Protein AF-A0AAW5Z809-F1 (afdb_monomer)

Solvent-accessible surface area (backbone atoms only — not comparable to full-atom values): 4563 Å² total; per-residue (Å²): 116,69,74,60,56,51,53,54,51,54,52,51,47,51,61,66,73,50,73,82,63,59,62,65,58,23,50,52,41,29,53,54,20,50,52,46,29,52,53,29,53,63,61,38,71,82,52,88,48,70,72,56,39,54,52,32,50,54,53,29,55,48,20,52,33,47,25,26,43,20,46,25,58,76,68,36,64,66,32,39,54,52,27,72,72,105

Sequence (86 aa):
ASMVKVGVYIFARAIIDGGNIPHVIGGVGMVMALVTILYGFLMYLPQQDMKRLLAWSTITQLGWMFFGLSLSIFGSRLALEGSIAY

Structure (mmCIF, N/CA/C/O backbone):
data_AF-A0AAW5Z809-F1
#
_entry.id   AF-A0AAW5Z809-F1
#
loop_
_atom_site.group_PDB
_atom_site.id
_atom_site.type_symbol
_atom_site.label_atom_id
_atom_site.label_alt_id
_atom_site.label_comp_id
_atom_site.label_asym_id
_atom_site.label_entity_id
_atom_site.label_seq_id
_atom_site.pdbx_PDB_ins_code
_atom_site.Cartn_x
_atom_site.Cartn_y
_atom_site.Cartn_z
_atom_site.occupancy
_atom_site.B_iso_or_equiv
_atom_site.auth_seq_id
_atom_site.auth_comp_id
_atom_site.auth_asym_id
_atom_site.auth_atom_id
_atom_site.pdbx_PDB_model_num
ATOM 1 N N . ALA A 1 1 ? 5.193 -1.899 16.225 1.00 56.81 1 ALA A N 1
ATOM 2 C CA . ALA A 1 1 ? 5.609 -1.143 15.021 1.00 56.81 1 ALA A CA 1
ATOM 3 C C . ALA A 1 1 ? 6.709 -1.844 14.208 1.00 56.81 1 ALA A C 1
ATOM 5 O O . ALA A 1 1 ? 6.708 -1.720 12.992 1.00 56.81 1 ALA A O 1
ATOM 6 N N . SER A 1 2 ? 7.625 -2.596 14.833 1.00 68.00 2 SER A N 1
ATOM 7 C CA . SER A 1 2 ? 8.800 -3.190 14.165 1.00 68.00 2 SER A CA 1
ATOM 8 C C . SER A 1 2 ? 8.458 -4.256 13.116 1.00 68.00 2 SER A C 1
ATOM 10 O O . SER A 1 2 ? 8.976 -4.213 12.009 1.00 68.00 2 SER A O 1
ATOM 12 N N . MET A 1 3 ? 7.529 -5.165 13.428 1.00 77.25 3 MET A N 1
ATOM 13 C CA . MET A 1 3 ? 7.132 -6.265 12.532 1.00 77.25 3 MET A CA 1
ATOM 14 C C . MET A 1 3 ? 6.536 -5.772 11.204 1.00 77.25 3 MET A C 1
ATOM 16 O O . MET A 1 3 ? 6.736 -6.365 10.152 1.00 77.25 3 MET A O 1
ATOM 20 N N . VAL A 1 4 ? 5.841 -4.641 11.262 1.00 79.56 4 VAL A N 1
ATOM 21 C CA . VAL A 1 4 ? 5.119 -4.049 10.141 1.00 79.56 4 VAL A CA 1
ATOM 22 C C . VAL A 1 4 ? 6.071 -3.392 9.132 1.00 79.56 4 VAL A C 1
ATOM 24 O O . VAL A 1 4 ? 5.976 -3.645 7.933 1.00 79.56 4 VAL A O 1
ATOM 27 N N . LYS A 1 5 ? 7.042 -2.602 9.614 1.00 79.69 5 LYS A N 1
ATOM 28 C CA . LYS A 1 5 ? 8.041 -1.937 8.757 1.00 79.69 5 LYS A CA 1
ATOM 29 C C . LYS A 1 5 ? 8.955 -2.934 8.045 1.00 79.69 5 LYS A C 1
ATOM 31 O O . LYS A 1 5 ? 9.349 -2.703 6.908 1.00 79.69 5 LYS A O 1
ATOM 36 N N . VAL A 1 6 ? 9.250 -4.063 8.694 1.00 83.88 6 VAL A N 1
ATOM 37 C CA . VAL A 1 6 ? 10.026 -5.154 8.088 1.00 83.88 6 VAL A CA 1
ATOM 38 C C . VAL A 1 6 ? 9.299 -5.741 6.874 1.00 83.88 6 VAL A C 1
ATOM 40 O O . VAL A 1 6 ? 9.937 -5.968 5.851 1.00 83.88 6 VAL A O 1
ATOM 43 N N . GLY A 1 7 ? 7.975 -5.922 6.941 1.00 83.00 7 GLY A N 1
ATOM 44 C CA . GLY A 1 7 ? 7.187 -6.418 5.806 1.00 83.00 7 GLY A CA 1
ATOM 45 C C . GLY A 1 7 ? 7.255 -5.497 4.583 1.00 83.00 7 GLY A C 1
ATOM 46 O O . GLY A 1 7 ? 7.529 -5.960 3.478 1.00 83.00 7 GLY A O 1
ATOM 47 N N . VAL A 1 8 ? 7.084 -4.188 4.795 1.00 85.31 8 VAL A N 1
ATOM 48 C CA . VAL A 1 8 ? 7.182 -3.172 3.730 1.00 85.31 8 VAL A CA 1
ATOM 49 C C . VAL A 1 8 ? 8.594 -3.131 3.138 1.00 85.31 8 VAL A C 1
ATOM 51 O O . VAL A 1 8 ? 8.749 -3.108 1.919 1.00 85.31 8 VAL A O 1
ATOM 54 N N . TYR A 1 9 ? 9.630 -3.203 3.979 1.00 85.38 9 TYR A N 1
ATOM 55 C CA . TYR A 1 9 ? 11.023 -3.221 3.529 1.00 85.38 9 TYR A CA 1
ATOM 56 C C . TYR A 1 9 ? 11.354 -4.445 2.664 1.00 85.38 9 TYR A C 1
ATOM 58 O O . TYR A 1 9 ? 11.974 -4.298 1.612 1.00 85.38 9 TYR A O 1
ATOM 66 N N . ILE A 1 10 ? 10.927 -5.647 3.072 1.00 85.88 10 ILE A N 1
ATOM 67 C CA . ILE A 1 10 ? 11.157 -6.875 2.293 1.00 85.88 10 ILE A CA 1
ATOM 68 C C . ILE A 1 10 ? 10.471 -6.771 0.927 1.00 85.88 10 ILE A C 1
ATOM 70 O O . ILE A 1 10 ? 11.065 -7.139 -0.084 1.00 85.88 10 ILE A O 1
ATOM 74 N N . PHE A 1 11 ? 9.254 -6.225 0.884 1.00 84.31 11 PHE A N 1
ATOM 75 C CA . PHE A 1 11 ? 8.524 -6.035 -0.366 1.00 84.31 11 PHE A CA 1
ATOM 76 C C . PHE A 1 11 ? 9.208 -5.016 -1.287 1.00 84.31 11 PHE A C 1
ATOM 78 O O . PHE A 1 11 ? 9.420 -5.292 -2.465 1.00 84.31 11 PHE A O 1
ATOM 85 N N . ALA A 1 12 ? 9.629 -3.871 -0.742 1.00 84.06 12 ALA A N 1
ATOM 86 C CA . ALA A 1 12 ? 10.379 -2.859 -1.484 1.00 84.06 12 ALA A CA 1
ATOM 87 C C . ALA A 1 12 ? 11.690 -3.426 -2.046 1.00 84.06 12 ALA A C 1
ATOM 89 O O . ALA A 1 12 ? 12.024 -3.205 -3.209 1.00 84.06 12 ALA A O 1
ATOM 90 N N . ARG A 1 13 ? 12.411 -4.214 -1.244 1.00 83.88 13 ARG A N 1
ATOM 91 C CA . ARG A 1 13 ? 13.647 -4.868 -1.675 1.00 83.88 13 ARG A CA 1
ATOM 92 C C . A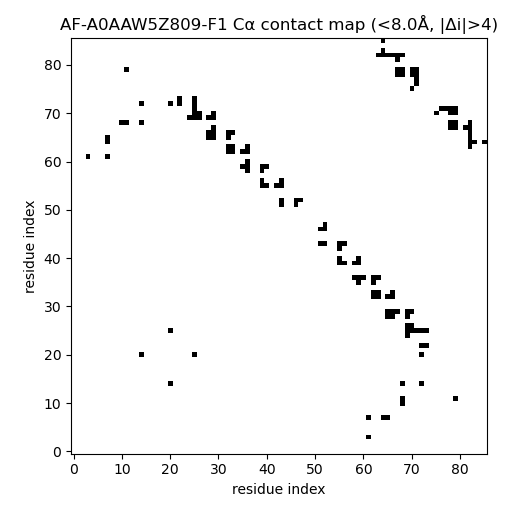RG A 1 13 ? 13.404 -5.894 -2.779 1.00 83.88 13 ARG A C 1
ATOM 94 O O . ARG A 1 13 ? 14.161 -5.914 -3.737 1.00 83.88 13 ARG A O 1
ATOM 101 N N . ALA A 1 14 ? 12.340 -6.690 -2.687 1.00 83.56 14 ALA A N 1
ATOM 102 C CA . ALA A 1 14 ? 11.968 -7.626 -3.746 1.00 83.56 14 ALA A CA 1
ATOM 103 C C . ALA A 1 14 ? 11.664 -6.907 -5.071 1.00 83.56 14 ALA A C 1
ATOM 105 O O . ALA A 1 14 ? 11.973 -7.434 -6.137 1.00 83.56 14 ALA A O 1
ATOM 106 N N . ILE A 1 15 ? 11.108 -5.691 -5.009 1.00 81.38 15 ILE A N 1
ATOM 107 C CA . ILE A 1 15 ? 10.872 -4.869 -6.199 1.00 81.38 15 ILE A CA 1
ATOM 108 C C . ILE A 1 15 ? 12.189 -4.355 -6.803 1.00 81.38 15 ILE A C 1
ATOM 110 O O . ILE A 1 15 ? 12.367 -4.372 -8.018 1.00 81.38 15 ILE A O 1
ATOM 114 N N . ILE A 1 16 ? 13.127 -3.921 -5.962 1.00 80.50 16 ILE A N 1
ATOM 115 C CA . ILE A 1 16 ? 14.427 -3.399 -6.409 1.00 80.50 16 ILE A CA 1
ATOM 116 C C . ILE A 1 16 ? 15.311 -4.521 -6.979 1.00 80.50 16 ILE A C 1
ATOM 118 O O . ILE A 1 16 ? 15.876 -4.363 -8.059 1.00 80.50 16 ILE A O 1
ATOM 122 N N . ASP A 1 17 ? 15.397 -5.659 -6.286 1.00 81.56 17 ASP A N 1
ATOM 123 C CA . ASP A 1 17 ? 16.221 -6.809 -6.691 1.00 81.56 17 ASP A CA 1
ATOM 124 C C . ASP A 1 17 ? 15.579 -7.599 -7.854 1.00 81.56 17 ASP A C 1
ATOM 126 O O . ASP A 1 17 ? 16.271 -8.302 -8.589 1.00 81.56 17 ASP A O 1
ATOM 130 N N . GLY A 1 18 ? 14.259 -7.481 -8.048 1.00 70.88 18 GLY A N 1
ATOM 131 C CA . GLY A 1 18 ? 13.498 -8.222 -9.059 1.00 70.88 18 GLY A CA 1
ATOM 132 C C . GLY A 1 18 ? 13.778 -7.821 -10.512 1.00 70.88 18 GLY A C 1
ATOM 133 O O . GLY A 1 18 ? 13.479 -8.597 -11.419 1.00 70.88 18 GLY A O 1
ATOM 134 N N . GLY A 1 19 ? 14.369 -6.646 -10.755 1.00 69.19 19 GLY A N 1
ATOM 135 C CA . GLY A 1 19 ? 14.814 -6.191 -12.078 1.00 69.19 19 GLY A CA 1
ATOM 136 C C . GLY A 1 19 ? 13.683 -5.985 -13.095 1.00 69.19 19 GLY A C 1
ATOM 137 O O . GLY A 1 19 ? 13.250 -4.860 -13.321 1.00 69.19 19 GLY A O 1
ATOM 138 N N . ASN A 1 20 ? 13.215 -7.062 -13.733 1.00 67.25 20 ASN A N 1
ATOM 139 C CA . ASN A 1 20 ? 12.160 -7.032 -14.750 1.00 67.25 20 ASN A CA 1
ATOM 140 C C . ASN A 1 20 ? 10.881 -7.684 -14.2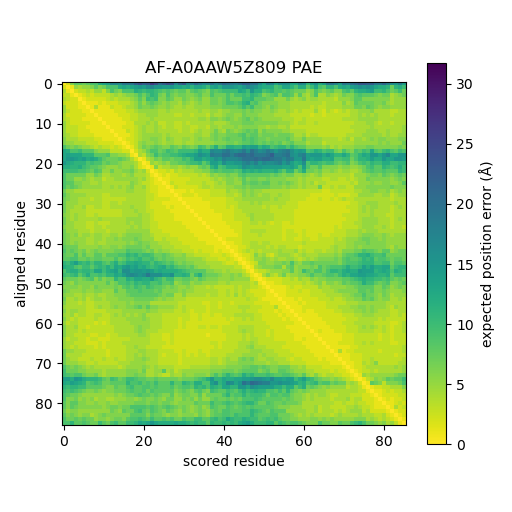17 1.00 67.25 20 ASN A C 1
ATOM 142 O O . ASN A 1 20 ? 10.567 -8.840 -14.507 1.00 67.25 20 ASN A O 1
ATOM 146 N N . ILE A 1 21 ? 10.160 -6.943 -13.385 1.00 72.69 21 ILE A N 1
ATOM 147 C CA . ILE A 1 21 ? 8.920 -7.416 -12.780 1.00 72.69 21 ILE A CA 1
ATOM 148 C C . ILE A 1 21 ? 7.793 -7.191 -13.793 1.00 72.69 21 ILE A C 1
ATOM 150 O O . ILE A 1 21 ? 7.598 -6.060 -14.244 1.00 72.69 21 ILE A O 1
ATOM 154 N N . PRO A 1 22 ? 7.024 -8.230 -14.160 1.00 78.38 22 PRO A N 1
ATOM 155 C CA . PRO A 1 22 ? 5.880 -8.067 -15.041 1.00 78.38 22 PRO A CA 1
ATOM 156 C C . PRO A 1 22 ? 4.921 -6.999 -14.511 1.00 78.38 22 PRO A C 1
ATOM 158 O O . PRO A 1 22 ? 4.514 -7.036 -13.349 1.00 78.38 22 PRO A O 1
ATOM 161 N N . HIS A 1 23 ? 4.480 -6.102 -15.395 1.00 78.75 23 HIS A N 1
ATOM 162 C CA . HIS A 1 23 ? 3.534 -5.028 -15.066 1.00 78.75 23 HIS A CA 1
ATOM 163 C C . HIS A 1 23 ? 2.222 -5.569 -14.469 1.00 78.75 23 HIS A C 1
ATOM 165 O O . HIS A 1 23 ? 1.554 -4.893 -13.692 1.00 78.75 23 HIS A O 1
ATOM 171 N N . VAL A 1 24 ? 1.880 -6.825 -14.781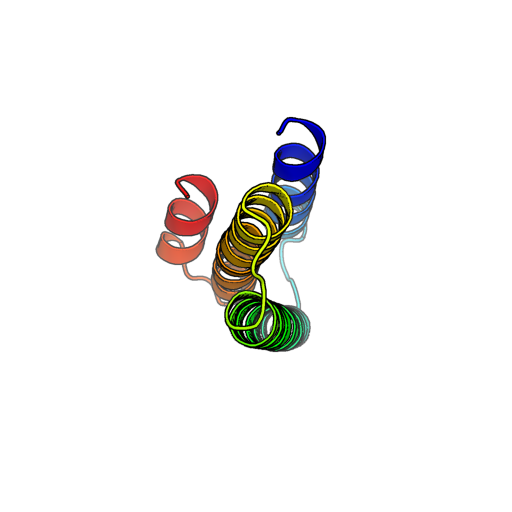 1.00 83.75 24 VAL A N 1
ATOM 172 C CA . VAL A 1 24 ? 0.742 -7.554 -14.205 1.00 83.75 24 VAL A CA 1
ATOM 173 C C . VAL A 1 24 ? 0.857 -7.670 -12.682 1.00 83.75 24 VAL A C 1
ATOM 175 O O . VAL A 1 24 ? -0.137 -7.483 -11.988 1.00 83.75 24 VAL A O 1
ATOM 178 N N . ILE A 1 25 ? 2.055 -7.915 -12.143 1.00 83.19 25 ILE A N 1
ATOM 179 C CA . ILE A 1 25 ? 2.279 -8.021 -10.692 1.00 83.19 25 ILE A CA 1
ATOM 180 C C . ILE A 1 25 ? 2.058 -6.660 -10.027 1.00 83.19 25 ILE A C 1
ATOM 182 O O . ILE A 1 25 ? 1.395 -6.587 -8.994 1.00 83.19 25 ILE A O 1
ATOM 186 N N . GLY A 1 26 ? 2.535 -5.580 -10.657 1.00 82.94 26 GLY A N 1
ATOM 187 C CA . GLY A 1 26 ? 2.272 -4.212 -10.208 1.00 82.94 26 GLY A CA 1
ATOM 188 C C . GLY A 1 26 ? 0.784 -3.861 -10.225 1.00 82.94 26 GLY A C 1
ATOM 189 O O . GLY A 1 26 ? 0.284 -3.266 -9.271 1.00 82.94 26 GLY A O 1
ATOM 190 N N . GLY A 1 27 ? 0.052 -4.289 -11.256 1.00 85.12 27 GLY A N 1
ATOM 191 C CA . GLY A 1 27 ? -1.397 -4.097 -11.348 1.00 85.12 27 GLY A CA 1
ATOM 192 C C . GLY A 1 27 ? -2.166 -4.862 -10.270 1.00 85.12 27 GLY A C 1
ATOM 193 O O . GLY A 1 27 ? -3.001 -4.284 -9.577 1.00 85.12 27 GLY A O 1
ATOM 194 N N . VAL A 1 28 ? -1.850 -6.144 -10.071 1.00 89.00 28 VAL A N 1
ATOM 195 C CA . VAL A 1 28 ? -2.489 -6.974 -9.036 1.00 89.00 28 VAL A CA 1
ATOM 196 C C . VAL A 1 28 ? -2.189 -6.431 -7.639 1.00 89.00 28 VAL A C 1
ATOM 198 O O . VAL A 1 28 ? -3.111 -6.282 -6.837 1.00 89.00 28 VAL A O 1
ATOM 201 N N . GLY A 1 29 ? -0.933 -6.080 -7.351 1.00 87.88 29 GLY A N 1
ATOM 202 C CA . GLY A 1 29 ? -0.549 -5.501 -6.061 1.00 87.88 29 GLY A CA 1
ATOM 203 C C . GLY A 1 29 ? -1.250 -4.169 -5.786 1.00 87.88 29 GLY A C 1
ATOM 204 O O . GLY A 1 29 ? -1.715 -3.937 -4.672 1.00 87.88 29 GLY A O 1
ATOM 205 N N . MET A 1 30 ? -1.423 -3.337 -6.816 1.00 88.56 30 MET A N 1
ATOM 206 C CA . MET A 1 30 ? -2.119 -2.055 -6.719 1.00 88.56 30 MET A CA 1
ATOM 207 C C . MET A 1 30 ? -3.601 -2.257 -6.393 1.00 88.56 30 MET A C 1
ATOM 209 O O . MET A 1 30 ? -4.117 -1.623 -5.473 1.00 88.56 30 MET A O 1
ATOM 213 N N . VAL A 1 31 ? -4.278 -3.168 -7.099 1.00 92.44 31 VAL A N 1
ATOM 214 C CA . VAL A 1 31 ? -5.692 -3.487 -6.851 1.00 92.44 31 VAL A CA 1
ATOM 215 C C . VAL A 1 31 ? -5.879 -4.078 -5.454 1.00 92.44 31 VAL A C 1
ATOM 217 O O . VAL A 1 31 ? -6.761 -3.640 -4.718 1.00 92.44 31 VAL A O 1
ATOM 220 N N . MET A 1 32 ? -5.025 -5.019 -5.046 1.00 91.12 32 MET A N 1
ATOM 221 C CA . MET A 1 32 ? -5.090 -5.632 -3.715 1.00 91.12 32 MET A CA 1
ATOM 222 C C . MET A 1 32 ? -4.859 -4.610 -2.594 1.00 91.12 32 MET A C 1
ATOM 224 O O . MET A 1 32 ? -5.587 -4.609 -1.596 1.00 91.12 32 MET A O 1
ATOM 228 N N . ALA A 1 33 ? -3.890 -3.706 -2.763 1.00 90.75 33 ALA A N 1
ATOM 229 C CA . ALA A 1 33 ? -3.642 -2.627 -1.813 1.00 90.75 33 ALA A CA 1
ATOM 230 C C . ALA A 1 33 ? -4.843 -1.670 -1.726 1.00 90.75 33 ALA A C 1
ATOM 232 O O . ALA A 1 33 ? -5.286 -1.344 -0.625 1.00 90.75 33 ALA A O 1
ATOM 233 N N . LEU A 1 34 ? -5.435 -1.299 -2.866 1.00 92.62 34 LEU A N 1
ATOM 234 C CA . LEU A 1 34 ? -6.620 -0.440 -2.921 1.00 92.62 34 LEU A CA 1
ATOM 235 C C . LEU A 1 34 ? -7.825 -1.074 -2.209 1.00 92.62 34 LEU A C 1
ATOM 237 O O . LEU A 1 34 ? -8.473 -0.424 -1.390 1.00 92.62 34 LEU A O 1
ATOM 241 N N . VAL A 1 35 ? -8.100 -2.355 -2.474 1.00 93.56 35 VAL A N 1
ATOM 242 C CA . VAL A 1 35 ? -9.177 -3.103 -1.805 1.00 93.56 35 VAL A CA 1
ATOM 243 C C . VAL A 1 35 ? -8.949 -3.136 -0.294 1.00 93.56 35 VAL A C 1
ATOM 245 O O . VAL A 1 35 ? -9.889 -2.936 0.470 1.00 93.56 35 VAL A O 1
ATOM 248 N N . THR A 1 36 ? -7.701 -3.314 0.144 1.00 91.56 36 THR A N 1
ATOM 249 C CA . THR A 1 36 ? -7.343 -3.331 1.571 1.00 91.56 36 THR A CA 1
ATOM 250 C C . THR A 1 36 ? -7.566 -1.969 2.235 1.00 91.56 36 THR A C 1
ATOM 252 O O . THR A 1 36 ? -8.110 -1.918 3.337 1.00 91.56 36 THR A O 1
ATOM 255 N N . ILE A 1 37 ? -7.204 -0.868 1.565 1.00 91.94 37 ILE A N 1
ATOM 256 C CA . ILE A 1 37 ? -7.450 0.504 2.044 1.00 91.94 37 ILE A CA 1
ATOM 257 C C . ILE A 1 37 ? -8.953 0.751 2.192 1.00 91.94 37 ILE A C 1
ATOM 259 O O . ILE A 1 37 ? -9.402 1.204 3.244 1.00 91.94 37 ILE A O 1
ATOM 263 N N . LEU A 1 38 ? -9.735 0.429 1.157 1.00 91.75 38 LEU A N 1
ATOM 264 C CA . LEU A 1 38 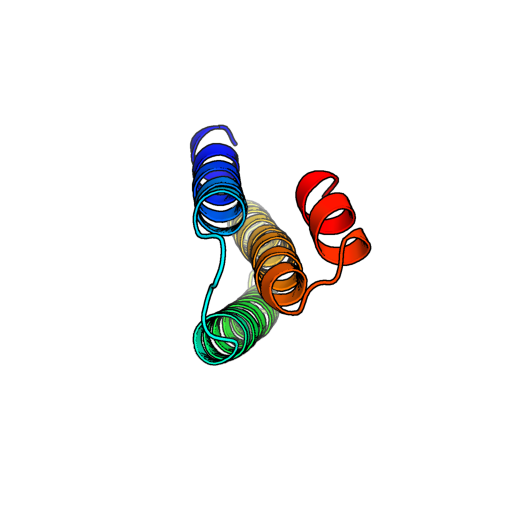? -11.185 0.628 1.167 1.00 91.75 38 LEU A CA 1
ATOM 265 C C . LEU A 1 38 ? -11.848 -0.214 2.258 1.00 91.75 38 LEU A C 1
ATOM 267 O O . LEU A 1 38 ? -12.652 0.300 3.031 1.00 91.75 38 LEU A O 1
ATOM 271 N N . TYR A 1 39 ? -11.469 -1.485 2.369 1.00 91.12 39 TYR A N 1
ATOM 272 C CA . TYR A 1 39 ? -11.978 -2.372 3.407 1.00 91.12 39 TYR A CA 1
ATOM 273 C C . TYR A 1 39 ? -11.622 -1.871 4.813 1.00 91.12 39 TYR A C 1
ATOM 275 O O . TYR A 1 39 ? -12.486 -1.821 5.689 1.00 91.12 39 TYR A O 1
ATOM 283 N N . GLY A 1 40 ? -10.375 -1.437 5.022 1.00 87.75 40 GLY A N 1
ATOM 284 C CA . GLY A 1 40 ? -9.930 -0.863 6.289 1.00 87.75 40 GLY A CA 1
ATOM 285 C C . GLY A 1 40 ? -10.693 0.406 6.662 1.00 87.75 40 GLY A C 1
ATOM 286 O O . GLY A 1 40 ? -11.105 0.553 7.812 1.00 87.75 40 GLY A O 1
ATOM 287 N N . PHE A 1 41 ? -10.963 1.271 5.684 1.00 87.31 41 PHE A N 1
ATOM 288 C CA . PHE A 1 41 ? -11.739 2.494 5.873 1.00 87.31 41 PHE A CA 1
ATOM 289 C C . PHE A 1 41 ? -13.212 2.216 6.202 1.00 87.31 41 PHE A C 1
ATOM 291 O O . PHE A 1 41 ? -13.751 2.799 7.143 1.00 87.31 41 PHE A O 1
ATOM 298 N N . LEU A 1 42 ? -13.861 1.290 5.486 1.00 88.38 42 LEU A N 1
ATOM 299 C CA . LEU A 1 42 ?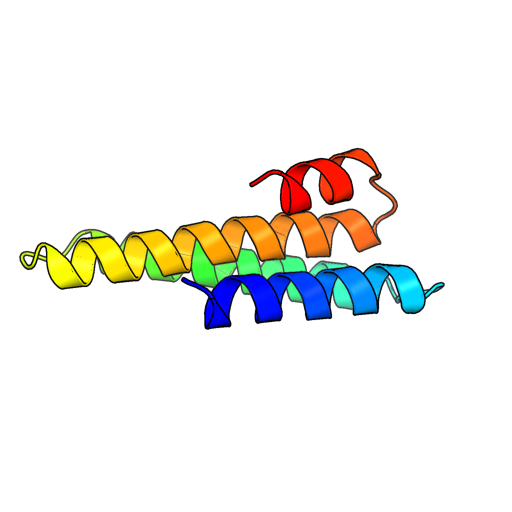 -15.241 0.894 5.788 1.00 88.38 42 LEU A CA 1
ATOM 300 C C . LEU A 1 42 ? -15.353 0.308 7.199 1.00 88.38 42 LEU A C 1
ATOM 302 O O . LEU A 1 42 ? -16.291 0.628 7.927 1.00 88.38 42 LEU A O 1
ATOM 306 N N . MET A 1 43 ? -14.390 -0.526 7.595 1.00 84.62 43 MET A N 1
ATOM 307 C CA . MET A 1 43 ? -14.402 -1.172 8.904 1.00 84.62 43 MET A CA 1
ATOM 308 C C . MET A 1 43 ? -14.038 -0.208 10.043 1.00 84.62 43 MET A C 1
ATOM 310 O O . MET A 1 43 ? -14.433 -0.4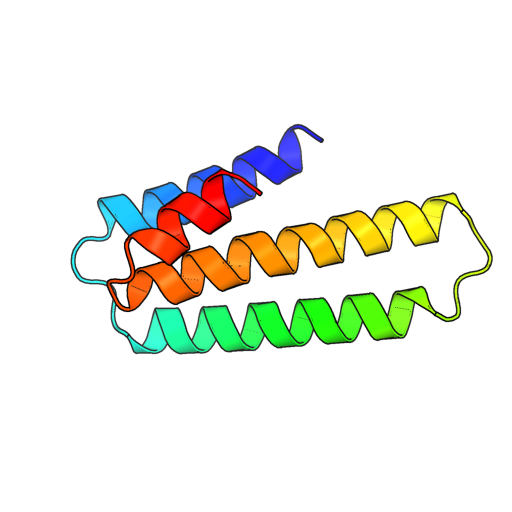58 11.181 1.00 84.62 43 MET A O 1
ATOM 314 N N . TYR A 1 44 ? -13.340 0.894 9.750 1.00 81.94 44 TYR A N 1
ATOM 315 C CA . TYR A 1 44 ? -12.978 1.942 10.709 1.00 81.94 44 TYR A CA 1
ATOM 316 C C . TYR A 1 44 ? -14.202 2.715 11.236 1.00 81.94 44 TYR A C 1
ATOM 318 O O . TYR A 1 44 ? -14.297 2.964 12.434 1.00 81.94 44 TYR A O 1
ATOM 326 N N . LEU A 1 45 ? -15.171 3.049 10.375 1.00 80.69 45 LEU A N 1
ATOM 327 C CA . LEU A 1 45 ? -16.345 3.866 10.731 1.00 80.69 45 LEU A CA 1
ATOM 328 C C . LEU A 1 45 ? -17.250 3.301 11.851 1.00 80.69 45 LEU A C 1
ATOM 330 O O . LEU A 1 45 ? -17.639 4.070 12.728 1.00 80.69 45 LEU A O 1
ATOM 334 N N . PRO A 1 46 ? -17.610 2.002 11.883 1.00 86.88 46 PRO A N 1
ATOM 335 C CA . PRO A 1 46 ? -18.505 1.464 12.911 1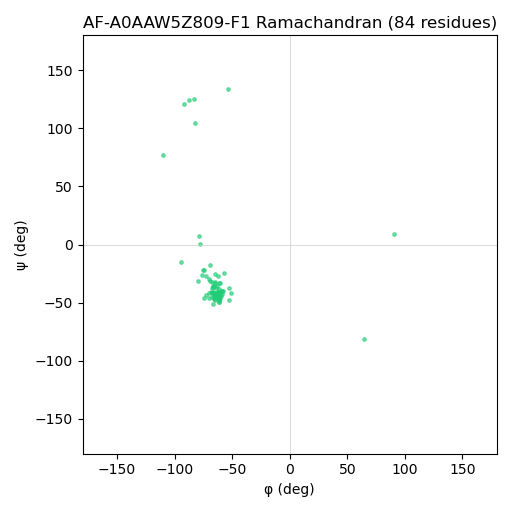.00 86.88 46 PRO A CA 1
ATOM 336 C C . PRO A 1 46 ? -17.829 1.215 14.271 1.00 86.88 46 PRO A C 1
ATOM 338 O O . PRO A 1 46 ? -18.471 0.704 15.190 1.00 86.88 46 PRO A O 1
ATOM 341 N N . GLN A 1 47 ? -16.536 1.505 14.425 1.00 80.31 47 GLN A N 1
ATOM 342 C CA . GLN A 1 47 ? -15.796 1.128 15.628 1.00 80.31 47 GLN A CA 1
ATOM 343 C C . GLN A 1 47 ? -15.890 2.181 16.727 1.00 80.31 47 GLN A C 1
ATOM 345 O O . GLN A 1 47 ? -15.519 3.333 16.548 1.00 80.31 47 GLN A O 1
ATOM 350 N N . GLN A 1 48 ? -16.346 1.739 17.897 1.00 81.06 48 GLN A N 1
ATOM 351 C CA . GLN A 1 48 ? -16.514 2.559 19.102 1.00 81.06 48 GLN A CA 1
ATOM 352 C C . GLN A 1 48 ? -15.290 2.472 20.040 1.00 81.06 48 GLN A C 1
ATOM 354 O O . GLN A 1 48 ? -15.114 3.305 20.924 1.00 81.06 48 GLN A O 1
ATOM 359 N N . ASP A 1 49 ? -14.414 1.478 19.837 1.00 85.44 49 ASP A N 1
ATOM 360 C CA . ASP A 1 49 ? -13.223 1.247 20.658 1.00 85.44 49 ASP A CA 1
ATOM 361 C C . ASP A 1 49 ? -11.987 1.960 20.088 1.00 85.44 49 ASP A C 1
ATOM 363 O O . ASP A 1 49 ? -11.501 1.614 19.006 1.00 85.44 49 ASP A O 1
ATOM 367 N N . MET A 1 50 ? -11.378 2.860 20.869 1.00 83.38 50 MET A N 1
ATOM 368 C CA . MET A 1 50 ? -10.141 3.576 20.497 1.00 83.38 50 MET A CA 1
ATOM 369 C C . MET A 1 50 ? -8.997 2.648 20.058 1.00 83.38 50 MET A C 1
ATOM 371 O O . MET A 1 50 ? -8.251 2.962 19.132 1.00 83.38 50 MET A O 1
ATOM 375 N N . LYS A 1 51 ? -8.853 1.480 20.699 1.00 83.88 51 LYS A N 1
ATOM 376 C CA . LYS A 1 51 ? -7.787 0.520 20.360 1.00 83.88 51 LYS A CA 1
ATOM 377 C C . LYS A 1 51 ? -7.994 -0.100 18.977 1.00 83.88 51 LYS A C 1
ATOM 379 O O . LYS A 1 51 ? -7.021 -0.322 18.261 1.00 83.88 51 LYS A O 1
ATOM 384 N N . ARG A 1 52 ? -9.249 -0.377 18.600 1.00 82.94 52 ARG A N 1
ATOM 385 C CA . ARG A 1 52 ? -9.577 -0.935 17.280 1.00 82.94 52 ARG A CA 1
ATOM 386 C C . ARG A 1 52 ? -9.404 0.132 16.209 1.00 82.94 52 ARG A C 1
ATOM 388 O O . ARG A 1 52 ? -8.726 -0.147 15.229 1.00 82.94 52 ARG A O 1
ATOM 395 N N . LEU A 1 53 ? -9.869 1.356 16.456 1.00 84.31 53 LEU A N 1
ATOM 396 C CA . LEU A 1 53 ? -9.652 2.492 15.552 1.00 84.31 53 LEU A CA 1
ATOM 397 C C . LEU A 1 53 ? -8.162 2.676 15.211 1.00 84.31 53 LEU A C 1
ATOM 399 O O . LEU A 1 53 ? -7.794 2.744 14.039 1.00 84.31 53 LEU A O 1
ATOM 403 N N . LEU A 1 54 ? -7.279 2.658 16.217 1.00 86.69 54 LEU A N 1
ATOM 404 C CA . LEU A 1 54 ? -5.830 2.743 15.993 1.00 86.69 54 LEU A CA 1
ATOM 405 C C . LEU A 1 54 ? -5.287 1.570 15.165 1.00 86.69 54 LEU A C 1
ATOM 407 O O . LEU A 1 54 ? -4.479 1.786 14.262 1.00 86.69 54 LEU A O 1
ATOM 411 N N . ALA A 1 55 ? -5.746 0.344 15.420 1.00 86.44 55 ALA A N 1
ATOM 412 C CA . ALA A 1 55 ? -5.333 -0.817 14.634 1.00 86.44 55 ALA A CA 1
ATOM 413 C C . ALA A 1 55 ? -5.735 -0.675 13.154 1.00 86.44 55 ALA A C 1
ATOM 415 O O . ALA A 1 55 ? -4.892 -0.839 12.271 1.00 86.44 55 ALA A O 1
ATOM 416 N N . TRP A 1 56 ? -6.980 -0.290 12.864 1.00 87.69 56 TRP A N 1
ATOM 417 C CA . TRP A 1 56 ? -7.451 -0.115 11.484 1.00 87.69 56 TRP A CA 1
ATOM 418 C C . TRP A 1 56 ? -6.784 1.058 10.762 1.00 87.69 56 TRP A C 1
ATOM 420 O O . TRP A 1 56 ? -6.494 0.953 9.568 1.00 87.69 56 TRP A O 1
ATOM 430 N N . SER A 1 57 ? -6.430 2.121 11.488 1.00 84.44 57 SER A N 1
ATOM 431 C CA . SER A 1 57 ? -5.602 3.209 10.955 1.00 84.44 57 SER A CA 1
ATOM 432 C C . SER A 1 57 ? -4.216 2.709 10.523 1.00 84.44 57 SER A C 1
ATOM 434 O O . SER A 1 57 ? -3.787 2.985 9.402 1.00 84.44 57 SER A O 1
ATOM 436 N N . THR A 1 58 ? -3.552 1.873 11.337 1.00 88.62 58 THR A N 1
ATOM 437 C CA . THR A 1 58 ? -2.252 1.287 10.951 1.00 88.62 58 THR A CA 1
ATOM 438 C C . THR A 1 58 ? -2.351 0.335 9.755 1.00 88.62 58 THR A C 1
ATOM 440 O O . THR A 1 58 ? -1.463 0.337 8.907 1.00 88.62 58 THR A O 1
ATOM 443 N N . ILE A 1 59 ? -3.439 -0.435 9.632 1.00 87.88 59 ILE A N 1
ATOM 444 C CA . ILE A 1 59 ? -3.680 -1.308 8.466 1.00 87.88 59 ILE A CA 1
ATOM 445 C C . ILE A 1 59 ? -3.853 -0.468 7.197 1.00 87.88 59 ILE A C 1
ATOM 447 O O . ILE A 1 59 ? -3.274 -0.778 6.158 1.00 87.88 59 ILE A O 1
ATOM 451 N N . THR A 1 60 ? -4.607 0.626 7.289 1.00 89.69 60 THR A N 1
ATOM 452 C CA . THR A 1 60 ? -4.851 1.521 6.152 1.00 89.69 60 THR A CA 1
ATOM 453 C C . THR A 1 60 ? -3.574 2.261 5.741 1.00 89.69 60 THR A C 1
ATOM 455 O O . THR A 1 60 ? -3.280 2.341 4.551 1.00 89.69 60 THR A O 1
ATOM 458 N N . GLN A 1 61 ? -2.766 2.731 6.703 1.00 89.50 61 GLN A N 1
ATOM 459 C CA . GLN A 1 61 ? -1.444 3.320 6.435 1.00 89.50 61 GLN A CA 1
ATOM 460 C C . GLN A 1 61 ? -0.513 2.344 5.708 1.00 89.50 61 GLN A C 1
ATOM 462 O O . GLN A 1 61 ? 0.177 2.735 4.770 1.00 89.50 61 GLN A O 1
ATOM 467 N N . LEU A 1 62 ? -0.537 1.062 6.076 1.00 88.62 62 LEU A N 1
ATOM 468 C CA . LEU A 1 62 ? 0.231 0.054 5.350 1.00 88.62 62 LEU A CA 1
ATOM 469 C C . LEU A 1 62 ? -0.274 -0.167 3.938 1.00 88.62 62 LEU A C 1
ATOM 471 O O . LEU A 1 62 ? 0.535 -0.286 3.021 1.00 88.62 62 LEU A O 1
ATOM 475 N N . GLY A 1 63 ? -1.593 -0.198 3.755 1.00 88.75 63 GLY A N 1
ATOM 476 C CA . GLY A 1 63 ? -2.197 -0.263 2.430 1.00 88.75 63 GLY A CA 1
ATOM 477 C C . GLY A 1 63 ? -1.641 0.821 1.504 1.00 88.75 63 GLY A C 1
ATOM 478 O O . GLY A 1 63 ? -1.282 0.519 0.369 1.00 88.75 63 GLY A O 1
ATOM 479 N N . TRP A 1 64 ? -1.468 2.048 2.007 1.00 89.25 64 TRP A N 1
ATOM 480 C CA . TRP A 1 64 ? -0.856 3.145 1.249 1.00 89.25 64 TRP A CA 1
ATOM 481 C C . TRP A 1 64 ? 0.615 2.899 0.897 1.00 89.25 64 TRP A C 1
ATOM 483 O O . TRP A 1 64 ? 1.001 3.104 -0.255 1.00 89.25 64 TRP A O 1
ATOM 493 N N . MET A 1 65 ? 1.421 2.399 1.839 1.00 89.75 65 MET A N 1
ATOM 494 C CA . MET A 1 65 ? 2.823 2.048 1.568 1.00 89.75 65 MET A CA 1
ATOM 495 C C . MET A 1 65 ? 2.929 0.970 0.480 1.00 89.75 65 MET A C 1
ATOM 497 O O . MET A 1 65 ? 3.698 1.125 -0.468 1.00 89.75 65 MET A O 1
ATOM 501 N N . PHE A 1 66 ? 2.124 -0.096 0.569 1.00 87.69 66 PHE A N 1
ATOM 502 C CA . PHE A 1 66 ? 2.096 -1.168 -0.434 1.00 87.69 66 PHE A CA 1
ATOM 503 C C . PHE A 1 66 ? 1.567 -0.691 -1.789 1.00 87.69 66 PHE A C 1
ATOM 505 O O . PHE A 1 66 ? 2.079 -1.118 -2.824 1.00 87.69 66 PHE A O 1
ATOM 512 N N . PHE A 1 67 ? 0.591 0.217 -1.801 1.00 89.50 67 PHE A N 1
ATOM 513 C CA . PHE A 1 67 ? 0.061 0.800 -3.029 1.00 89.50 67 PHE A CA 1
ATOM 514 C C . PHE A 1 67 ? 1.139 1.569 -3.802 1.00 89.50 67 PHE A C 1
ATOM 516 O O . PHE A 1 67 ? 1.329 1.320 -4.994 1.00 89.50 67 PHE A O 1
ATOM 523 N N . GLY A 1 68 ? 1.893 2.452 -3.138 1.00 87.00 68 GLY A N 1
ATOM 524 C CA . GLY A 1 68 ? 2.968 3.192 -3.805 1.00 87.00 68 GLY A CA 1
ATOM 525 C C . GLY A 1 68 ? 4.163 2.306 -4.194 1.00 87.00 68 GLY A C 1
ATOM 526 O O . GLY A 1 68 ? 4.744 2.507 -5.262 1.00 87.00 68 GLY A O 1
ATOM 527 N N . LEU A 1 69 ? 4.458 1.239 -3.434 1.00 86.88 69 LEU A N 1
ATOM 528 C CA . LEU A 1 69 ? 5.443 0.229 -3.841 1.00 86.88 69 LEU A CA 1
ATOM 529 C C . LEU A 1 69 ? 4.983 -0.507 -5.101 1.00 86.88 69 LEU A C 1
ATOM 531 O O . LEU A 1 69 ? 5.763 -0.675 -6.034 1.00 86.88 69 LEU A O 1
ATOM 535 N N . SER A 1 70 ? 3.707 -0.872 -5.191 1.00 86.62 70 SER A N 1
ATOM 536 C CA . SER A 1 70 ? 3.159 -1.488 -6.399 1.00 86.62 70 SER A CA 1
ATOM 537 C C . SER A 1 70 ? 3.177 -0.536 -7.599 1.00 86.62 70 SER A C 1
ATOM 539 O O . SER A 1 70 ? 3.398 -0.968 -8.729 1.00 86.62 70 SER A O 1
ATOM 541 N N . LEU A 1 71 ? 3.017 0.770 -7.361 1.00 85.06 71 LEU A N 1
ATOM 542 C CA . LEU A 1 71 ? 3.134 1.797 -8.395 1.00 85.06 71 LEU A CA 1
ATOM 543 C C . LEU A 1 71 ? 4.588 1.988 -8.873 1.00 85.06 71 LEU A C 1
ATOM 545 O O . LEU A 1 71 ? 4.820 2.304 -10.041 1.00 85.06 71 LEU A O 1
ATOM 549 N N . SER A 1 72 ? 5.575 1.748 -8.005 1.00 84.69 72 SER A N 1
ATOM 550 C CA . SER A 1 72 ? 6.998 1.830 -8.365 1.00 84.69 72 SER A CA 1
ATOM 551 C C . SER A 1 72 ? 7.421 0.785 -9.406 1.00 84.69 72 SER A C 1
ATOM 553 O O . SER A 1 72 ? 8.318 1.051 -10.205 1.00 84.69 72 SER A O 1
ATOM 555 N N . ILE A 1 73 ? 6.706 -0.348 -9.484 1.00 81.12 73 ILE A N 1
ATOM 556 C CA . ILE A 1 73 ? 6.915 -1.406 -10.491 1.00 81.12 73 ILE A CA 1
ATOM 557 C C . ILE A 1 73 ? 6.672 -0.887 -11.919 1.00 81.12 73 ILE A C 1
ATOM 559 O O . ILE A 1 73 ? 7.293 -1.368 -12.860 1.00 81.12 73 ILE A O 1
ATOM 563 N N . PHE A 1 74 ? 5.835 0.142 -12.094 1.00 78.88 74 PHE A N 1
ATOM 564 C CA . PHE A 1 74 ? 5.599 0.786 -13.394 1.00 78.88 74 PHE A CA 1
ATOM 565 C C . PHE A 1 74 ? 6.718 1.766 -13.804 1.00 78.88 74 PHE A C 1
ATOM 567 O O . PHE A 1 74 ? 6.573 2.493 -14.784 1.00 78.88 74 PHE A O 1
ATOM 574 N N . GLY A 1 75 ? 7.826 1.820 -13.056 1.00 72.56 75 GLY A N 1
ATOM 575 C CA . GLY A 1 75 ? 8.990 2.659 -13.361 1.00 72.56 75 GLY A CA 1
ATOM 576 C C . GLY A 1 75 ? 8.959 4.056 -12.733 1.00 72.56 75 GLY A C 1
ATOM 577 O O . GLY A 1 75 ? 9.807 4.892 -13.044 1.00 72.56 75 GLY A O 1
ATOM 578 N N . SER A 1 76 ? 8.010 4.338 -11.833 1.00 76.62 76 SER A N 1
ATOM 579 C CA . SER A 1 76 ? 7.941 5.634 -11.149 1.00 76.62 76 SER A CA 1
ATOM 580 C C . SER A 1 76 ? 8.893 5.685 -9.951 1.00 76.6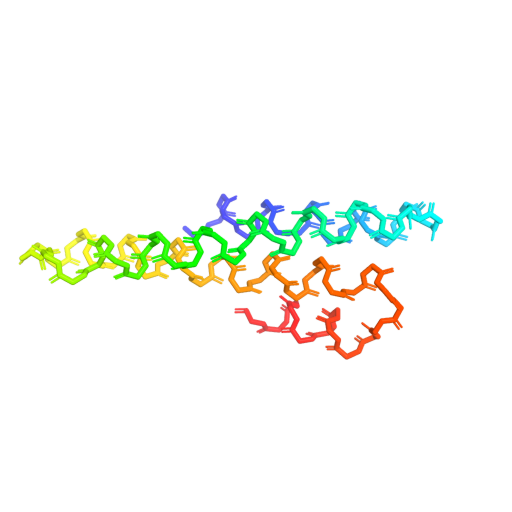2 76 SER A C 1
ATOM 582 O O . SER A 1 76 ? 8.608 5.144 -8.880 1.00 76.62 76 SER A O 1
ATOM 584 N N . ARG A 1 77 ? 10.019 6.390 -10.111 1.00 74.25 77 ARG A N 1
ATOM 585 C CA . ARG A 1 77 ? 11.001 6.610 -9.033 1.00 74.25 77 ARG A CA 1
ATOM 586 C C . ARG A 1 77 ? 10.419 7.410 -7.861 1.00 74.25 77 ARG A C 1
ATOM 588 O O . ARG A 1 77 ? 10.703 7.102 -6.709 1.00 74.25 77 ARG A O 1
ATOM 595 N N . LEU A 1 78 ? 9.537 8.366 -8.162 1.00 78.81 78 LEU A N 1
ATOM 596 C CA . LEU A 1 78 ? 8.807 9.159 -7.166 1.00 78.81 78 LEU A CA 1
ATOM 597 C C . LEU A 1 78 ? 7.875 8.296 -6.310 1.00 78.81 78 LEU A C 1
ATOM 599 O O . LEU A 1 78 ? 7.750 8.538 -5.114 1.00 78.81 78 LEU A O 1
ATOM 603 N N . ALA A 1 79 ? 7.237 7.280 -6.900 1.00 78.56 79 ALA A N 1
ATOM 604 C CA . ALA A 1 79 ? 6.379 6.366 -6.149 1.00 78.56 79 ALA A CA 1
ATOM 605 C C . ALA A 1 79 ? 7.188 5.518 -5.158 1.00 78.56 79 ALA A C 1
ATOM 607 O O . ALA A 1 79 ? 6.736 5.279 -4.042 1.00 78.56 79 ALA A O 1
ATOM 608 N N . LEU A 1 80 ? 8.404 5.120 -5.543 1.00 78.38 80 LEU A N 1
ATOM 609 C CA . LEU A 1 80 ? 9.313 4.357 -4.691 1.00 78.38 80 LEU A CA 1
ATOM 610 C C . LEU A 1 80 ? 9.786 5.200 -3.495 1.00 78.38 80 LEU A C 1
ATOM 612 O O . LEU A 1 80 ? 9.642 4.783 -2.348 1.00 78.38 80 LEU A O 1
ATOM 616 N N . GLU A 1 81 ? 10.286 6.411 -3.751 1.00 80.19 81 GLU A N 1
ATOM 617 C CA . GLU A 1 81 ? 10.737 7.330 -2.696 1.00 80.19 81 GLU A CA 1
ATOM 618 C C . GLU A 1 81 ? 9.583 7.753 -1.776 1.00 80.19 81 GLU A C 1
ATOM 620 O O . GLU A 1 81 ? 9.730 7.739 -0.553 1.00 80.19 81 GLU A O 1
ATOM 625 N N . GLY A 1 82 ? 8.411 8.044 -2.350 1.00 79.75 82 GLY A N 1
ATOM 626 C CA . GLY A 1 82 ? 7.206 8.393 -1.600 1.00 79.75 82 GLY A CA 1
ATOM 627 C C . GLY A 1 82 ? 6.715 7.264 -0.694 1.00 79.75 82 GLY A C 1
ATOM 628 O O . GLY A 1 82 ? 6.355 7.524 0.451 1.00 79.75 82 GLY A O 1
ATOM 629 N N . SER A 1 83 ? 6.755 6.012 -1.159 1.00 80.94 83 SER A N 1
ATOM 630 C CA . SER A 1 83 ? 6.3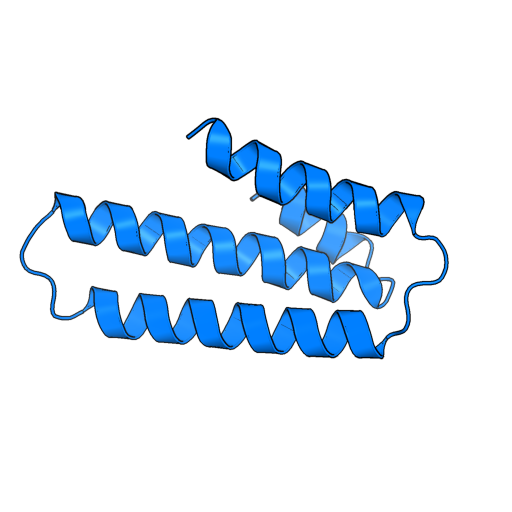58 4.854 -0.345 1.00 80.94 83 SER A CA 1
ATOM 631 C C . SER A 1 83 ? 7.343 4.491 0.759 1.00 80.94 83 SER A C 1
ATOM 633 O O . SER A 1 83 ? 6.926 3.893 1.745 1.00 80.94 83 SER A O 1
ATOM 635 N N . ILE A 1 84 ? 8.633 4.800 0.599 1.00 78.56 84 ILE A N 1
ATOM 636 C CA . ILE A 1 84 ? 9.644 4.567 1.644 1.00 78.56 84 ILE A CA 1
ATOM 637 C C . ILE A 1 84 ? 9.597 5.668 2.714 1.00 78.56 84 ILE A C 1
ATOM 639 O O . ILE A 1 84 ? 9.916 5.406 3.874 1.00 78.56 84 ILE A O 1
ATOM 643 N N . ALA A 1 85 ? 9.236 6.895 2.329 1.00 77.75 85 ALA A N 1
ATOM 644 C CA . ALA A 1 85 ? 9.155 8.033 3.241 1.00 77.75 85 ALA A CA 1
ATOM 645 C C . ALA A 1 85 ? 7.904 8.018 4.141 1.00 77.75 85 ALA A C 1
ATOM 647 O O . ALA A 1 85 ? 7.936 8.618 5.218 1.00 77.75 85 ALA A O 1
ATOM 648 N N . TYR A 1 86 ? 6.824 7.371 3.690 1.00 69.19 86 TYR A N 1
ATOM 649 C CA . TYR A 1 86 ? 5.568 7.200 4.432 1.00 69.19 86 TYR A CA 1
ATOM 650 C C . TYR A 1 86 ? 5.698 6.146 5.539 1.00 69.19 86 TYR A C 1
ATOM 652 O O . TYR A 1 86 ? 5.105 6.347 6.626 1.00 69.19 86 TYR A O 1
#

Nearest PDB structures (foldseek):
  7a0g-assembly1_EEE  TM=2.997E-01  e=1.710E+00  Serratia marcescens
  7a0g-assembly1_GGG  TM=3.426E-01  e=3.058E+00  Serratia marcescens

Organism: Escherichia coli (NCBI:txid562)

InterPro domains:
  IPR001750 NADH:quinone oxidoreductase/Mrp antiporter, transmembrane domain [PF00361] (3-80)
  IPR052175 Complex I-like Hydrogenase Component [PTHR42682] (2-85)

Radius of gyration: 13.78 Å; Cα contacts (8 Å, |Δi|>4): 78; chains: 1; bounding box: 35×17×36 Å

Foldseek 3Di:
DVVLLVVLVVLLVCLVVVVQDPLVQLVVQLVVLVVQLVVLVVVLVVDPDPVSNVVSVVSNLSSQLSNLSSVCSVVDPVSSVVSNVD

Secondary structure (DSSP, 8-state):
-HHHHHHHHHHHHHHHHTSS--HHHHHHHHHHHHHHHHHHHHHHTT---HHHHHHHHHHHHHHHHHHHHHHHTTT-HHHHHHHHH-

pLDDT: mean 83.23, std 6.54, range [56.81, 93.56]

Mean predicted aligned error: 5.45 Å